Protein AF-A0A536UBM2-F1 (afdb_monomer)

Radius of gyration: 18.18 Å; Cα contacts (8 Å, |Δi|>4): 456; chains: 1; bounding box: 41×38×58 Å

Secondary structure (DSSP, 8-state):
---EEEEEE-EEEEEEE------TTS----EEEEEEEPTTS-S-SEEEEEEETTTTEEEEEEEESS---SBPEE-TTSEEEEE-TTSEEEEEESS-TTSEEEEEE-SB---SB-EEEEETTEEEEEEEE---TTTTHHHHHT--STTTGGGHHHHTGGGGGT-B---EEEEE----

Solvent-accessible surface area (backbone atoms only — not comparable to full-atom values): 9678 Å² total; per-residue (Å²): 131,90,54,48,70,45,54,30,72,30,65,41,70,51,80,50,76,50,93,72,76,88,53,93,97,54,90,81,78,42,62,52,30,45,36,39,51,35,79,99,62,93,70,28,21,10,30,46,31,31,32,33,80,92,77,72,40,77,77,46,76,33,84,31,72,50,36,28,63,14,35,64,33,78,48,94,87,46,40,32,29,37,26,28,48,59,5,34,45,35,28,18,34,58,92,43,66,80,46,72,76,43,78,43,83,48,89,7,2,14,54,43,53,42,47,72,52,76,57,96,94,40,65,38,37,36,38,48,21,30,39,36,72,67,73,26,32,25,75,67,70,71,48,83,51,43,54,38,79,74,1,29,22,43,47,37,56,70,50,68,80,56,29,48,80,50,83,46,78,50,77,47,65,78,84,131

Sequence (176 aa):
TKLFYVPTNHVCMDYEPFKVEYTAGQPYVGATLAMYPAPNSHGGMGNYITWDAGTGKIVQSKAEKFSVWSGALNTAGGVSCFGTLEGYLKCVDAKDINKELLKFKTPSGIIGNVFTYEHKGKQYMGVYSGIGGWAGIGMAAGLEKDNDGLGAVGGYRELSQYTELGGSLTVFALPN

pLDDT: mean 97.56, std 1.97, range [82.44, 98.88]

Foldseek 3Di:
DLWDWDFFWQKDKDKDFADDDDDPPDDDDRIWMAMAGHPPDPRATIWTFIANPVVGDTPDIDGDRYGQQEAWDDDPVQKIWGWAQLAWIWIAGNVDRVHTPDTDHDQGGFNYYKDWDDDPNFIKIKGWHFHDDQLRPCQVVVNQDCRPSNNSCVHNVCSVVRHHGDTDMDMDGDDD

Structure (mmCIF, N/CA/C/O backbone):
data_AF-A0A536UBM2-F1
#
_entry.id   AF-A0A536UBM2-F1
#
loop_
_atom_site.group_PDB
_atom_site.id
_atom_site.type_symbol
_atom_site.label_atom_id
_atom_site.label_alt_id
_atom_site.label_comp_id
_atom_site.label_asym_id
_atom_site.label_entity_id
_atom_site.label_seq_id
_atom_site.pdbx_PDB_ins_code
_atom_site.Cartn_x
_atom_site.Cartn_y
_atom_site.Cartn_z
_atom_site.occupancy
_atom_site.B_iso_or_equiv
_atom_site.auth_seq_id
_atom_site.auth_comp_id
_atom_site.auth_asym_id
_atom_site.auth_atom_id
_atom_site.pdbx_PDB_model_num
ATOM 1 N N . THR A 1 1 ? -15.879 10.580 11.185 1.00 82.44 1 THR A N 1
ATOM 2 C CA . THR A 1 1 ? -14.980 11.679 10.774 1.00 82.44 1 THR A CA 1
ATOM 3 C C . THR A 1 1 ? -15.404 12.360 9.476 1.00 82.44 1 THR A C 1
ATOM 5 O O . THR A 1 1 ? -14.990 13.490 9.295 1.00 82.44 1 THR A O 1
ATOM 8 N N . LYS A 1 2 ? -16.256 11.765 8.611 1.00 92.31 2 LYS A N 1
ATOM 9 C CA . LYS A 1 2 ? -16.558 12.278 7.247 1.00 92.31 2 LYS A CA 1
ATOM 10 C C . LYS A 1 2 ? -15.304 12.420 6.360 1.00 92.31 2 LYS A C 1
ATOM 12 O O . LYS A 1 2 ? -15.317 13.163 5.389 1.00 92.31 2 LYS A O 1
ATOM 17 N N . LEU A 1 3 ? -14.240 11.698 6.707 1.00 97.94 3 LEU A N 1
ATOM 18 C CA . LEU A 1 3 ? -12.975 11.674 5.982 1.00 97.94 3 LEU A CA 1
ATOM 19 C C . LEU A 1 3 ? -12.833 10.347 5.244 1.00 97.94 3 LEU A C 1
ATOM 21 O O . LEU A 1 3 ? -13.341 9.318 5.699 1.00 97.94 3 LEU A O 1
ATOM 25 N N . PHE A 1 4 ? -12.098 10.380 4.142 1.00 98.56 4 PHE A N 1
ATOM 26 C CA . PHE A 1 4 ? -11.578 9.194 3.476 1.00 98.56 4 PHE A CA 1
ATOM 27 C C . PHE A 1 4 ? -10.250 8.803 4.120 1.00 98.56 4 PHE A C 1
ATOM 29 O O . PHE A 1 4 ? -9.468 9.675 4.489 1.00 98.56 4 PHE A O 1
ATOM 36 N N . TYR A 1 5 ? -9.990 7.505 4.239 1.00 98.69 5 TYR A N 1
ATOM 37 C CA . TYR A 1 5 ? -8.718 6.975 4.724 1.00 98.69 5 TYR A CA 1
ATOM 38 C C . TYR A 1 5 ? -8.054 6.296 3.545 1.00 98.69 5 TYR A C 1
ATOM 40 O O . TYR A 1 5 ? -8.633 5.377 2.962 1.00 98.69 5 TYR A O 1
ATOM 48 N N . VAL A 1 6 ? -6.899 6.813 3.146 1.00 98.75 6 VAL A N 1
ATOM 49 C CA . VAL A 1 6 ? -6.305 6.486 1.856 1.00 98.75 6 VAL A CA 1
ATOM 50 C C . VAL A 1 6 ? -4.900 5.939 2.092 1.00 98.75 6 VAL A C 1
ATOM 52 O O . VAL A 1 6 ? -4.032 6.674 2.571 1.00 98.75 6 VAL A O 1
ATOM 55 N N . PRO A 1 7 ? -4.665 4.656 1.791 1.00 98.56 7 PRO A N 1
ATOM 56 C CA . PRO A 1 7 ? -3.323 4.109 1.705 1.00 98.56 7 PRO A CA 1
ATOM 57 C C . PRO A 1 7 ? -2.667 4.620 0.413 1.00 98.56 7 PRO A C 1
ATOM 59 O O . PRO A 1 7 ? -3.245 4.504 -0.667 1.00 98.56 7 PRO A O 1
ATOM 62 N N . THR A 1 8 ? -1.505 5.268 0.521 1.00 98.75 8 THR A N 1
ATOM 63 C CA . THR A 1 8 ? -0.834 5.913 -0.615 1.00 98.75 8 THR A CA 1
ATOM 64 C C . THR A 1 8 ? 0.613 5.466 -0.783 1.00 98.75 8 THR A C 1
ATOM 66 O O . THR A 1 8 ? 1.286 4.991 0.143 1.00 98.75 8 THR A O 1
ATOM 69 N N . ASN A 1 9 ? 1.102 5.684 -2.002 1.00 98.75 9 ASN A N 1
ATOM 70 C CA . ASN A 1 9 ? 2.503 5.550 -2.365 1.00 98.75 9 ASN A CA 1
ATOM 71 C C . ASN A 1 9 ? 3.176 6.925 -2.301 1.00 98.75 9 ASN A C 1
ATOM 73 O O . ASN A 1 9 ? 2.554 7.957 -2.552 1.00 98.75 9 ASN A O 1
ATOM 77 N N . HIS A 1 10 ? 4.469 6.928 -2.007 1.00 98.44 10 HIS A N 1
ATOM 78 C CA . HIS A 1 10 ? 5.318 8.112 -1.974 1.00 98.44 10 HIS A CA 1
ATOM 79 C C . HIS A 1 10 ? 6.603 7.854 -2.770 1.00 98.44 10 HIS A C 1
ATOM 81 O O . HIS A 1 10 ? 7.714 7.870 -2.247 1.00 98.44 10 HIS A O 1
ATOM 87 N N . VAL A 1 11 ? 6.406 7.523 -4.045 1.00 98.38 11 VAL A N 1
ATOM 88 C CA . VAL A 1 11 ? 7.431 7.046 -4.978 1.00 98.38 11 VAL A CA 1
ATOM 89 C C . VAL A 1 11 ? 7.459 7.968 -6.194 1.00 98.38 11 VAL A C 1
ATOM 91 O O . VAL A 1 11 ? 6.408 8.363 -6.700 1.00 98.38 11 VAL A O 1
ATOM 94 N N . CYS A 1 12 ? 8.661 8.296 -6.652 1.00 98.25 12 CYS A N 1
ATOM 95 C CA . CYS A 1 12 ? 8.936 9.012 -7.893 1.00 98.25 12 CYS A CA 1
ATOM 96 C C . CYS A 1 12 ? 9.650 8.085 -8.888 1.00 98.25 12 CYS A C 1
ATOM 98 O O . CYS A 1 12 ? 9.972 6.939 -8.561 1.00 98.25 12 CYS A O 1
ATOM 100 N N . MET A 1 13 ? 9.860 8.562 -10.116 1.00 98.19 13 MET A N 1
ATOM 101 C CA . MET A 1 13 ? 10.506 7.765 -11.156 1.00 98.19 13 MET A CA 1
ATOM 102 C C . MET A 1 13 ? 11.272 8.612 -12.171 1.00 98.19 13 MET A C 1
ATOM 104 O O . MET A 1 13 ? 10.848 9.724 -12.491 1.00 98.19 13 MET A O 1
ATOM 108 N N . ASP A 1 14 ? 12.314 8.009 -12.740 1.00 98.19 14 ASP A N 1
ATOM 109 C CA . ASP A 1 14 ? 12.888 8.398 -14.029 1.00 98.19 14 ASP A CA 1
ATOM 110 C C . ASP A 1 14 ? 12.242 7.556 -15.136 1.00 98.19 14 ASP A C 1
ATOM 112 O O . ASP A 1 14 ? 11.942 6.374 -14.933 1.00 98.19 14 ASP A O 1
ATOM 116 N N . TYR A 1 15 ? 12.009 8.162 -16.303 1.00 98.25 15 TYR A N 1
ATOM 117 C CA . TYR A 1 15 ? 11.268 7.542 -17.402 1.00 98.25 15 TYR A CA 1
ATOM 118 C C . TYR A 1 15 ? 11.923 7.856 -18.749 1.00 98.25 15 TYR A C 1
ATOM 120 O O . TYR A 1 15 ? 11.974 9.015 -19.161 1.00 98.25 15 TYR A O 1
ATOM 128 N N . GLU A 1 16 ? 12.362 6.822 -19.465 1.00 98.12 16 GLU A N 1
ATOM 129 C CA . GLU A 1 16 ? 12.958 6.949 -20.798 1.00 98.12 16 GLU A CA 1
ATOM 130 C C . GLU A 1 16 ? 12.165 6.115 -21.824 1.00 98.12 16 GLU A C 1
ATOM 132 O O . GLU A 1 16 ? 12.186 4.880 -21.759 1.00 98.12 16 GLU A O 1
ATOM 137 N N . PRO A 1 17 ? 11.430 6.750 -22.759 1.00 97.69 17 PRO A N 1
ATOM 138 C CA . PRO A 1 17 ? 10.641 6.044 -23.762 1.00 97.69 17 PRO A CA 1
ATOM 139 C C . PRO A 1 17 ? 11.484 5.591 -24.962 1.00 97.69 17 PRO A C 1
ATOM 141 O O . PRO A 1 17 ? 12.444 6.249 -25.358 1.00 97.69 17 PRO A O 1
ATOM 144 N N . PHE A 1 18 ? 11.056 4.515 -25.621 1.00 97.56 18 PHE A N 1
ATOM 145 C CA . PHE A 1 18 ? 11.623 4.042 -26.883 1.00 97.56 18 PHE A CA 1
ATOM 146 C C . PHE A 1 18 ? 10.546 3.482 -27.818 1.00 97.56 18 PHE A C 1
ATOM 148 O O . PHE A 1 18 ? 9.488 3.015 -27.394 1.00 97.56 18 PHE A O 1
ATOM 155 N N . LYS A 1 19 ? 10.811 3.528 -29.128 1.00 96.88 19 LYS A N 1
ATOM 156 C CA . LYS A 1 19 ? 9.876 3.014 -30.136 1.00 96.88 19 LYS A CA 1
ATOM 157 C C . LYS A 1 19 ? 9.794 1.485 -30.057 1.00 96.88 19 LYS A C 1
ATOM 159 O O . LYS A 1 19 ? 10.821 0.814 -30.032 1.00 96.88 19 LYS A O 1
ATOM 164 N N . VAL A 1 20 ? 8.574 0.952 -30.093 1.00 97.38 20 VAL A N 1
ATOM 165 C CA . VAL A 1 20 ? 8.278 -0.489 -30.135 1.00 97.38 20 VAL A CA 1
ATOM 166 C C . VAL A 1 20 ? 7.243 -0.795 -31.211 1.00 97.38 20 VAL A C 1
ATOM 168 O O . VAL A 1 20 ? 6.433 0.063 -31.562 1.00 97.38 20 VAL A O 1
ATOM 171 N N . GLU A 1 21 ? 7.266 -2.015 -31.739 1.00 97.56 21 GLU A N 1
ATOM 172 C CA . GLU A 1 21 ? 6.270 -2.507 -32.693 1.00 97.56 21 GLU A CA 1
ATOM 173 C C . GLU A 1 21 ? 5.235 -3.382 -31.985 1.00 97.56 21 GLU A C 1
ATOM 175 O O . GLU A 1 21 ? 5.547 -4.120 -31.049 1.00 97.56 21 GLU A O 1
ATOM 180 N N . TYR A 1 22 ? 3.982 -3.295 -32.426 1.00 97.69 22 TYR A N 1
ATOM 181 C CA . TYR A 1 22 ? 2.907 -4.116 -31.884 1.00 97.69 22 TYR A CA 1
ATOM 182 C C . TYR A 1 22 ? 2.996 -5.548 -32.419 1.00 97.69 22 TYR A C 1
ATOM 184 O O . TYR A 1 22 ? 3.060 -5.771 -33.625 1.00 97.69 22 TYR A O 1
ATOM 192 N N . THR A 1 23 ? 2.923 -6.524 -31.515 1.00 98.12 23 THR A N 1
ATOM 193 C CA . THR A 1 23 ? 2.736 -7.942 -31.840 1.00 98.12 23 THR A CA 1
ATOM 194 C C . THR A 1 23 ? 1.707 -8.530 -30.880 1.00 98.12 23 THR A C 1
ATOM 196 O O . THR A 1 23 ? 1.837 -8.395 -29.663 1.00 98.12 23 THR A O 1
ATOM 199 N N . ALA A 1 24 ? 0.669 -9.182 -31.408 1.00 97.75 24 ALA A N 1
ATOM 200 C CA . ALA A 1 24 ? -0.399 -9.750 -30.588 1.00 97.75 24 ALA A CA 1
ATOM 201 C C . ALA A 1 24 ? 0.148 -10.772 -29.570 1.00 97.75 24 ALA A C 1
ATOM 203 O O . ALA A 1 24 ? 0.909 -11.671 -29.924 1.00 97.75 24 ALA A O 1
ATOM 204 N N . GLY A 1 25 ? -0.245 -10.627 -28.300 1.00 97.44 25 GLY A N 1
ATOM 205 C CA . GLY A 1 25 ? 0.190 -11.493 -27.197 1.00 97.44 25 GLY A CA 1
ATOM 206 C C . GLY A 1 25 ? 1.551 -11.145 -26.578 1.00 97.44 25 GLY A C 1
ATOM 207 O O . GLY A 1 25 ? 1.921 -11.770 -25.590 1.00 97.44 25 GLY A O 1
ATOM 208 N N . GLN A 1 26 ? 2.277 -10.156 -27.113 1.00 97.88 26 GLN A N 1
ATOM 209 C CA . GLN A 1 26 ? 3.556 -9.688 -26.566 1.00 97.88 26 GLN A CA 1
ATOM 210 C C . GLN A 1 26 ? 3.403 -8.357 -25.805 1.00 97.88 26 GLN A C 1
ATOM 212 O O . GLN A 1 26 ? 2.487 -7.584 -26.104 1.00 97.88 26 GLN A O 1
ATOM 217 N N . PRO A 1 27 ? 4.286 -8.052 -24.831 1.00 95.69 27 PRO A N 1
ATOM 218 C CA . PRO A 1 27 ? 4.278 -6.764 -24.138 1.00 95.69 27 PRO A CA 1
ATOM 219 C C . PRO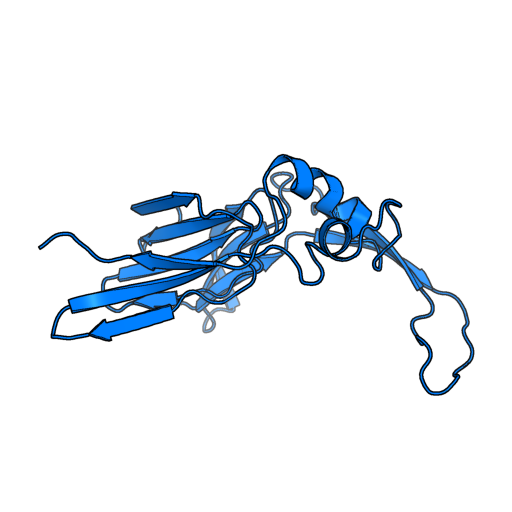 A 1 27 ? 4.480 -5.576 -25.092 1.00 95.69 27 PRO A C 1
ATOM 221 O O . PRO A 1 27 ? 5.391 -5.580 -25.915 1.00 95.69 27 PRO A O 1
ATOM 224 N N . TYR A 1 28 ? 3.668 -4.525 -24.936 1.00 97.38 28 TYR A N 1
ATOM 225 C CA . TYR A 1 28 ? 3.716 -3.297 -25.743 1.00 97.38 28 TYR A CA 1
ATOM 226 C C . TYR A 1 28 ? 3.865 -2.067 -24.833 1.00 97.38 28 TYR A C 1
ATOM 228 O O . TYR A 1 28 ? 2.918 -1.314 -24.622 1.00 97.38 28 TYR A O 1
ATOM 236 N N . VAL A 1 29 ? 5.044 -1.931 -24.211 1.00 97.44 29 VAL A N 1
ATOM 237 C CA . VAL A 1 29 ? 5.331 -0.888 -23.202 1.00 97.44 29 VAL A CA 1
ATOM 238 C C . VAL A 1 29 ? 6.120 0.278 -23.802 1.00 97.44 29 VAL A C 1
ATOM 240 O O . VAL A 1 29 ? 5.628 1.399 -23.809 1.00 97.44 29 VAL A O 1
ATOM 243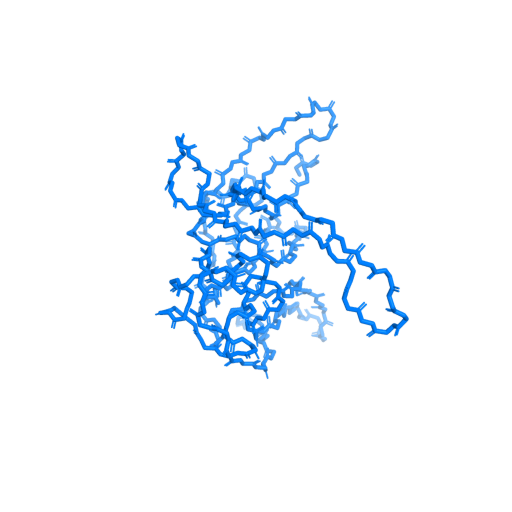 N N . GLY A 1 30 ? 7.329 0.022 -24.318 1.00 96.25 30 GLY A N 1
ATOM 244 C CA . GLY A 1 30 ? 8.160 1.058 -24.945 1.00 96.25 30 GLY A CA 1
ATOM 245 C C . GLY A 1 30 ? 8.767 2.076 -23.978 1.00 96.25 30 GLY A C 1
ATOM 246 O O . GLY A 1 30 ? 8.867 3.251 -24.322 1.00 96.25 30 GLY A O 1
ATOM 247 N N . ALA A 1 31 ? 9.151 1.655 -22.770 1.00 97.50 31 ALA A N 1
ATOM 248 C CA . ALA A 1 31 ? 9.862 2.508 -21.822 1.00 97.50 31 ALA A CA 1
ATOM 249 C C . ALA A 1 31 ? 10.728 1.709 -20.844 1.00 97.50 31 ALA A C 1
ATOM 251 O O . ALA A 1 31 ? 10.401 0.570 -20.501 1.00 97.50 31 ALA A O 1
ATOM 252 N N . THR A 1 32 ? 11.796 2.346 -20.370 1.00 96.12 32 THR A N 1
ATOM 253 C CA . THR A 1 32 ? 12.620 1.894 -19.243 1.00 96.12 32 THR A CA 1
ATOM 254 C C . THR A 1 32 ? 12.413 2.853 -18.075 1.00 96.12 32 THR A C 1
ATOM 256 O O . THR A 1 32 ? 12.335 4.067 -18.272 1.00 96.12 32 THR A O 1
ATOM 259 N N . LEU A 1 33 ? 12.286 2.307 -16.864 1.00 97.12 33 LEU A N 1
ATOM 260 C CA . LEU A 1 33 ? 11.976 3.072 -15.661 1.00 97.12 33 LEU A CA 1
ATOM 261 C C . LEU A 1 33 ? 12.956 2.745 -14.533 1.00 97.12 33 LEU A C 1
ATOM 263 O O . LEU A 1 33 ? 13.411 1.607 -14.407 1.00 97.12 33 LEU A O 1
ATOM 267 N N . ALA A 1 34 ? 13.194 3.730 -13.671 1.00 97.12 34 ALA A N 1
ATOM 268 C CA . ALA A 1 34 ? 13.821 3.553 -12.366 1.00 97.12 34 ALA A CA 1
ATOM 269 C C . ALA A 1 34 ? 12.949 4.233 -11.305 1.00 97.12 34 ALA A C 1
ATOM 271 O O . ALA A 1 34 ? 12.606 5.403 -11.458 1.00 97.12 34 ALA A O 1
ATOM 272 N N . MET A 1 35 ? 12.571 3.509 -10.248 1.00 97.81 35 MET A N 1
ATOM 273 C CA . MET A 1 35 ? 11.734 4.035 -9.164 1.00 97.81 35 MET A CA 1
ATOM 274 C C . MET A 1 35 ? 12.560 4.318 -7.910 1.00 97.81 35 MET A C 1
ATOM 276 O O . MET A 1 35 ? 13.486 3.576 -7.587 1.00 97.81 35 MET A O 1
ATOM 280 N N . TYR A 1 36 ? 12.196 5.365 -7.173 1.00 97.62 36 TYR A N 1
ATOM 281 C CA . TYR A 1 36 ? 12.872 5.762 -5.936 1.00 97.62 36 TYR A CA 1
ATOM 282 C C . TYR A 1 36 ? 11.921 6.506 -4.983 1.00 97.62 36 TYR A C 1
ATOM 284 O O . TYR A 1 36 ? 10.885 7.017 -5.421 1.00 97.62 36 TYR A O 1
ATOM 292 N N . PRO A 1 37 ? 12.231 6.585 -3.672 1.00 98.06 37 PRO A N 1
ATOM 293 C CA . PRO A 1 37 ? 11.437 7.366 -2.727 1.00 98.06 37 PRO A CA 1
ATOM 294 C C . PRO A 1 37 ? 11.306 8.825 -3.166 1.00 98.06 37 PRO A C 1
ATOM 296 O O . PRO A 1 37 ? 12.249 9.401 -3.710 1.00 98.06 37 PRO A O 1
ATOM 299 N N . ALA A 1 38 ? 10.154 9.441 -2.904 1.00 98.19 38 ALA A N 1
ATOM 300 C CA . ALA A 1 38 ? 9.963 10.845 -3.241 1.00 98.19 38 ALA A CA 1
ATOM 301 C C . ALA A 1 38 ? 11.019 11.734 -2.538 1.00 98.19 38 ALA A C 1
ATOM 303 O O . ALA A 1 38 ? 11.233 11.601 -1.325 1.00 98.19 38 ALA A O 1
ATOM 304 N N . PRO A 1 39 ? 11.691 12.640 -3.274 1.00 96.62 39 PRO A N 1
ATOM 305 C CA . PRO A 1 39 ? 12.740 13.486 -2.716 1.00 96.62 39 PRO A CA 1
ATOM 306 C C . PRO A 1 39 ? 12.166 14.520 -1.739 1.00 96.62 39 PRO A C 1
ATOM 308 O O . PRO A 1 39 ? 10.989 14.870 -1.800 1.00 96.62 39 PRO A O 1
ATOM 311 N N . ASN A 1 40 ? 13.020 15.061 -0.863 1.00 95.38 40 ASN A N 1
ATOM 312 C CA . ASN A 1 40 ? 12.669 16.123 0.096 1.00 95.38 40 ASN A CA 1
ATOM 313 C C . ASN A 1 40 ? 11.502 15.768 1.040 1.00 95.38 40 ASN A C 1
ATOM 315 O O . ASN A 1 40 ? 10.736 16.636 1.453 1.00 95.38 40 ASN A O 1
ATOM 319 N N . SER A 1 41 ? 11.378 14.487 1.383 1.00 96.62 41 SER A N 1
ATOM 320 C CA . SER A 1 41 ? 10.386 13.961 2.321 1.00 96.62 41 SER A CA 1
ATOM 321 C C . SER A 1 41 ? 11.070 13.125 3.411 1.00 96.62 41 SER A C 1
ATOM 323 O O . SER A 1 41 ? 12.275 13.226 3.630 1.00 96.62 41 SER A O 1
ATOM 325 N N . HIS A 1 42 ? 10.320 12.273 4.103 1.00 96.44 42 HIS A N 1
ATOM 326 C CA . HIS A 1 42 ? 10.798 11.422 5.198 1.00 96.44 42 HIS A CA 1
ATOM 327 C C . HIS A 1 42 ? 11.615 10.192 4.743 1.00 96.44 42 HIS A C 1
ATOM 329 O O . HIS A 1 42 ? 11.893 9.310 5.552 1.00 96.44 42 HIS A O 1
ATOM 335 N N . GLY A 1 43 ? 11.954 10.082 3.453 1.00 96.50 43 GLY A N 1
ATOM 336 C CA . GLY A 1 43 ? 12.745 8.979 2.882 1.00 96.50 43 GLY A CA 1
ATOM 337 C C . GLY A 1 43 ? 12.016 7.633 2.754 1.00 96.50 43 GLY A C 1
ATOM 338 O O . GLY A 1 43 ? 12.591 6.678 2.242 1.00 96.50 43 GLY A O 1
ATOM 339 N N . GLY A 1 44 ? 10.760 7.545 3.200 1.00 97.56 44 GLY A N 1
ATOM 340 C CA . GLY A 1 44 ? 9.905 6.367 3.029 1.00 97.56 44 GLY A CA 1
ATOM 341 C C . GLY A 1 44 ? 9.077 6.434 1.745 1.00 97.56 44 GLY A C 1
ATOM 342 O O . GLY A 1 44 ? 8.893 7.502 1.167 1.00 97.56 44 GLY A O 1
ATOM 343 N N . MET A 1 45 ? 8.542 5.288 1.326 1.00 98.62 45 MET A N 1
ATOM 344 C CA . MET A 1 45 ? 7.808 5.125 0.064 1.00 98.62 45 MET A CA 1
ATOM 345 C C . MET A 1 45 ? 6.287 5.050 0.225 1.00 98.62 45 MET A C 1
ATOM 347 O O . MET A 1 45 ? 5.581 4.736 -0.738 1.00 98.62 45 MET A O 1
ATOM 351 N N . GLY A 1 46 ? 5.751 5.298 1.417 1.00 98.62 46 GLY A N 1
ATOM 352 C CA . GLY A 1 46 ? 4.316 5.231 1.666 1.00 98.62 46 GLY A CA 1
ATOM 353 C C . GLY A 1 46 ? 3.834 6.243 2.683 1.00 98.62 46 GLY A C 1
ATOM 354 O O . GLY A 1 46 ? 4.582 6.685 3.553 1.00 98.62 46 GLY A O 1
ATOM 355 N N . ASN A 1 47 ? 2.555 6.583 2.570 1.00 98.75 47 ASN A N 1
ATOM 356 C CA . ASN A 1 47 ? 1.828 7.314 3.594 1.00 98.75 47 ASN A CA 1
ATOM 357 C C . ASN A 1 47 ? 0.449 6.673 3.786 1.00 98.75 47 ASN A C 1
ATOM 359 O O . ASN A 1 47 ? -0.193 6.235 2.835 1.00 98.75 47 ASN A O 1
ATOM 363 N N . TYR A 1 48 ? -0.030 6.641 5.023 1.00 98.81 48 TYR A N 1
ATOM 364 C CA . TYR A 1 48 ? -1.439 6.429 5.318 1.00 98.81 48 T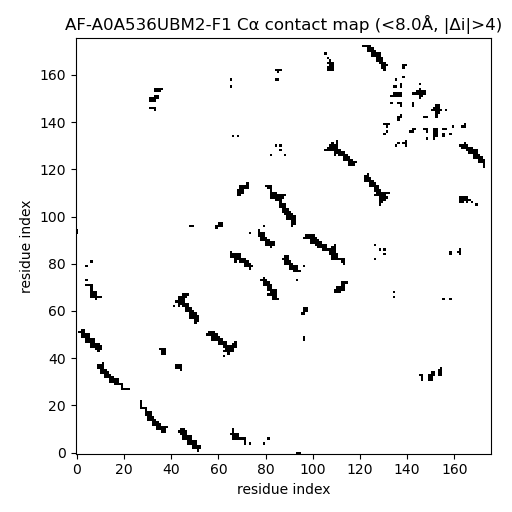YR A CA 1
ATOM 365 C C . TYR A 1 48 ? -2.049 7.781 5.662 1.00 98.81 48 TYR A C 1
ATOM 367 O O . TYR A 1 48 ? -1.611 8.420 6.619 1.00 98.81 48 TYR A O 1
ATOM 375 N N . ILE A 1 49 ? -3.009 8.254 4.869 1.00 98.81 49 ILE A N 1
ATOM 376 C CA . ILE A 1 49 ? -3.553 9.608 5.020 1.00 98.81 49 ILE A CA 1
ATOM 377 C C . ILE A 1 49 ? -5.032 9.596 5.377 1.00 98.81 49 ILE A C 1
ATOM 379 O O . ILE A 1 49 ? -5.767 8.658 5.067 1.00 98.81 49 ILE A O 1
ATOM 383 N N . THR A 1 50 ? -5.485 10.701 5.959 1.00 98.75 50 THR A N 1
ATOM 384 C CA . THR A 1 50 ? -6.903 11.070 5.943 1.00 98.75 50 THR A CA 1
ATOM 385 C C . THR A 1 50 ? -7.125 12.242 5.002 1.00 98.75 50 THR A C 1
ATOM 387 O O . THR A 1 50 ? -6.334 13.184 4.971 1.00 98.75 50 THR A O 1
ATOM 390 N N . TRP A 1 51 ? -8.206 12.182 4.234 1.00 98.75 51 TRP A N 1
ATOM 391 C CA . TRP A 1 51 ? -8.534 13.141 3.188 1.00 98.75 51 TRP A CA 1
ATOM 392 C C . TRP A 1 51 ? -9.951 13.681 3.362 1.00 98.75 51 TRP A C 1
ATOM 394 O O . TRP A 1 51 ? -10.906 12.916 3.530 1.00 98.75 51 TRP A O 1
ATOM 404 N N . ASP A 1 52 ? -10.091 14.999 3.288 1.00 98.38 52 ASP A N 1
ATOM 405 C CA . ASP A 1 52 ? -11.379 15.676 3.210 1.00 98.38 52 ASP A CA 1
ATOM 406 C C . ASP A 1 52 ? -11.713 15.968 1.742 1.00 98.38 52 ASP A C 1
ATOM 408 O O . ASP A 1 52 ? -11.115 16.839 1.108 1.00 98.38 52 ASP A O 1
ATOM 412 N N . ALA A 1 53 ? -12.694 15.243 1.201 1.00 97.56 53 ALA A N 1
ATOM 413 C CA . ALA A 1 53 ? -13.139 15.416 -0.179 1.00 97.56 53 ALA A CA 1
ATOM 414 C C . ALA A 1 53 ? -13.939 16.709 -0.409 1.00 97.56 53 ALA A C 1
ATOM 416 O O . ALA A 1 53 ? -14.050 17.144 -1.551 1.00 97.56 53 ALA A O 1
ATOM 417 N N . GLY A 1 54 ? -14.485 17.328 0.643 1.00 97.94 54 GLY A N 1
ATOM 418 C CA . GLY A 1 54 ? -15.192 18.603 0.535 1.00 97.94 54 GLY A CA 1
ATOM 419 C C . GLY A 1 54 ? -14.242 19.786 0.361 1.00 97.94 54 GLY A C 1
ATOM 420 O O . GLY A 1 54 ? -14.584 20.750 -0.318 1.00 97.94 54 GLY A O 1
ATOM 421 N N . THR A 1 55 ? -13.043 19.709 0.947 1.00 97.88 55 THR A N 1
ATOM 422 C CA . THR A 1 55 ? -12.026 20.773 0.855 1.00 97.88 55 THR A CA 1
ATOM 423 C C . THR A 1 55 ? -10.854 20.432 -0.058 1.00 97.88 55 THR A C 1
ATOM 425 O O . THR A 1 55 ? -10.084 21.326 -0.409 1.00 97.88 55 THR A O 1
ATOM 428 N N . GLY A 1 56 ? -10.706 19.166 -0.449 1.00 98.00 56 GLY A N 1
ATOM 429 C CA . GLY A 1 56 ? -9.593 18.701 -1.265 1.00 98.00 56 GLY A CA 1
ATOM 430 C C . GLY A 1 56 ? -8.260 18.751 -0.516 1.00 98.00 56 GLY A C 1
ATOM 431 O O . GLY A 1 56 ? -7.259 19.193 -1.082 1.00 98.00 56 GLY A O 1
ATOM 432 N N . LYS A 1 57 ? -8.242 18.372 0.770 1.00 98.44 57 LYS A N 1
ATOM 433 C CA . LYS A 1 57 ? -7.050 18.486 1.626 1.00 98.44 57 LYS A CA 1
ATOM 434 C C . LYS A 1 57 ? -6.735 17.207 2.390 1.00 98.44 57 LYS A C 1
ATOM 436 O O . LYS A 1 57 ? -7.627 16.521 2.891 1.00 98.44 57 LYS A O 1
ATOM 441 N N . ILE A 1 58 ? -5.435 16.945 2.546 1.00 98.62 58 ILE A N 1
ATOM 442 C CA . ILE A 1 58 ? -4.923 15.972 3.514 1.00 98.62 58 ILE A CA 1
ATOM 443 C C . ILE A 1 58 ? -5.111 16.575 4.907 1.00 98.62 58 ILE A C 1
ATOM 445 O O . ILE A 1 58 ? -4.623 17.671 5.175 1.00 98.62 58 ILE A O 1
ATOM 449 N N . VAL A 1 59 ? -5.819 15.864 5.782 1.00 98.44 59 VAL A N 1
ATOM 450 C CA . VAL A 1 59 ? -6.063 16.292 7.168 1.00 98.44 59 VAL A CA 1
ATOM 451 C C . VAL A 1 59 ? -4.966 15.767 8.092 1.00 98.44 59 VAL A C 1
ATOM 453 O O . VAL A 1 59 ? -4.493 16.489 8.963 1.00 98.44 59 VAL A O 1
ATOM 456 N N . GLN A 1 60 ? -4.541 14.519 7.893 1.00 98.50 60 GLN A N 1
ATOM 457 C CA . GLN A 1 60 ? -3.431 13.891 8.613 1.00 98.50 60 GLN A CA 1
ATOM 458 C C . GLN A 1 60 ? -2.660 12.976 7.668 1.00 98.50 60 GLN A C 1
ATOM 460 O O . GLN A 1 60 ? -3.257 12.378 6.770 1.00 98.50 60 GLN A O 1
ATOM 465 N N . SER A 1 61 ? -1.361 12.824 7.918 1.00 98.56 61 SER A N 1
ATOM 466 C CA . SER A 1 61 ? -0.498 11.864 7.233 1.00 98.56 61 SER A CA 1
ATOM 467 C C . SER A 1 61 ? 0.325 11.089 8.252 1.00 98.56 61 SER A C 1
ATOM 469 O O . SER A 1 61 ? 0.891 11.688 9.166 1.00 98.56 61 SER A O 1
ATOM 471 N N . LYS A 1 62 ? 0.402 9.772 8.075 1.00 98.50 62 LYS A N 1
ATOM 472 C CA . LYS A 1 62 ? 1.292 8.867 8.800 1.00 98.50 62 LYS A CA 1
ATOM 473 C C . LYS A 1 62 ? 2.284 8.277 7.804 1.00 98.50 62 LYS A C 1
ATOM 475 O O . LYS A 1 62 ? 1.884 7.543 6.903 1.00 98.50 62 LYS A O 1
ATOM 480 N N . ALA A 1 63 ? 3.562 8.591 7.980 1.00 98.50 63 ALA A N 1
ATOM 481 C CA . ALA A 1 63 ? 4.635 8.060 7.147 1.00 98.50 63 ALA A CA 1
ATOM 482 C C . ALA A 1 63 ? 4.820 6.548 7.355 1.00 98.50 63 ALA A C 1
ATOM 484 O O . ALA A 1 63 ? 4.765 6.053 8.483 1.00 98.50 63 ALA A O 1
ATOM 485 N N . GLU A 1 64 ? 5.095 5.830 6.269 1.00 98.75 64 GLU A N 1
ATOM 486 C CA . GLU A 1 64 ? 5.411 4.401 6.258 1.00 98.75 64 GLU A CA 1
ATOM 487 C C . GLU A 1 64 ? 6.710 4.150 5.476 1.00 98.75 64 GLU A C 1
ATOM 489 O O . GLU A 1 64 ? 7.036 4.872 4.527 1.00 98.75 64 GLU A O 1
ATOM 494 N N . LYS A 1 65 ? 7.487 3.138 5.897 1.00 98.31 65 LYS A N 1
ATOM 495 C CA . LYS A 1 65 ? 8.782 2.826 5.263 1.00 98.31 65 LYS A CA 1
ATOM 496 C C . LYS A 1 65 ? 8.575 2.428 3.804 1.00 98.31 65 LYS A C 1
ATOM 498 O O . LYS A 1 65 ? 9.214 2.983 2.913 1.00 98.31 65 LYS A O 1
ATOM 503 N N . PHE A 1 66 ? 7.659 1.495 3.574 1.00 98.75 66 PHE A N 1
ATOM 504 C CA . PHE A 1 66 ? 7.243 1.068 2.247 1.00 98.75 66 PHE A CA 1
ATOM 505 C C . PHE A 1 66 ? 5.869 1.643 1.903 1.00 98.75 66 PHE A C 1
ATOM 507 O O . PHE A 1 66 ? 5.147 2.139 2.767 1.00 98.75 66 PHE A O 1
ATOM 514 N N . SER A 1 67 ? 5.505 1.570 0.626 1.00 98.81 67 SER A N 1
ATOM 515 C CA . SER A 1 67 ? 4.171 1.936 0.155 1.00 98.81 67 SER A CA 1
ATOM 516 C C . SER A 1 67 ? 3.062 1.202 0.905 1.00 98.81 67 SER A C 1
ATOM 518 O O . SER A 1 67 ? 3.201 0.024 1.237 1.00 98.81 67 SER A O 1
ATOM 520 N N . VAL A 1 68 ? 1.937 1.878 1.141 1.00 98.69 68 VAL A N 1
ATOM 521 C CA . VAL A 1 68 ? 0.766 1.230 1.737 1.00 98.69 68 VAL A CA 1
ATOM 522 C C . VAL A 1 68 ? -0.069 0.651 0.603 1.00 98.69 68 VAL A C 1
ATOM 524 O O . VAL A 1 68 ? -0.869 1.344 -0.010 1.00 98.69 68 VAL A O 1
ATOM 527 N N . TRP A 1 69 ? 0.185 -0.615 0.275 1.00 98.75 69 TRP A N 1
ATOM 528 C CA . TRP A 1 69 ? -0.411 -1.272 -0.898 1.00 98.75 69 TRP A CA 1
ATOM 529 C C . TRP A 1 69 ? -1.740 -1.974 -0.610 1.00 98.75 69 TRP A C 1
ATOM 531 O O . TRP A 1 69 ? -2.470 -2.345 -1.525 1.00 98.75 69 TRP A O 1
ATOM 541 N N . SER A 1 70 ? -2.023 -2.202 0.669 1.00 98.44 70 SER A N 1
ATOM 542 C CA . SER A 1 70 ? -3.258 -2.821 1.135 1.00 98.44 70 SER A CA 1
ATOM 543 C C . SER A 1 70 ? -4.453 -1.876 1.018 1.00 98.44 70 SER A C 1
ATOM 545 O O . SER A 1 70 ? -4.306 -0.658 0.926 1.00 98.44 70 SER A O 1
ATOM 547 N N . GLY A 1 71 ? -5.658 -2.437 1.102 1.00 98.25 71 GLY A N 1
ATOM 548 C CA . GLY A 1 71 ? -6.860 -1.651 1.363 1.00 98.25 71 GLY A CA 1
ATOM 549 C C . GLY A 1 71 ? -6.995 -1.252 2.836 1.00 98.25 71 GLY A C 1
ATOM 550 O O . GLY A 1 71 ? -6.519 -1.944 3.739 1.00 98.25 71 GLY A O 1
ATOM 551 N N . ALA A 1 72 ? -7.722 -0.161 3.071 1.00 98.12 72 ALA A N 1
ATOM 552 C CA . ALA A 1 72 ? -8.106 0.307 4.399 1.00 98.12 72 ALA A CA 1
ATOM 553 C C . ALA A 1 72 ? -9.499 -0.199 4.809 1.00 98.12 72 ALA A C 1
ATOM 555 O O . ALA A 1 72 ? -10.424 -0.210 3.996 1.00 98.12 72 ALA A O 1
ATOM 556 N N . LEU A 1 73 ? -9.677 -0.530 6.090 1.00 98.69 73 LEU A N 1
ATOM 557 C CA . LEU A 1 73 ? -10.971 -0.838 6.700 1.00 98.69 73 LEU A CA 1
ATOM 558 C C . LEU A 1 73 ? -11.254 0.115 7.860 1.00 98.69 73 LEU A C 1
ATOM 560 O O . LEU A 1 73 ? -10.539 0.113 8.858 1.00 98.69 73 LEU A O 1
ATOM 564 N N . ASN A 1 74 ? -12.356 0.857 7.771 1.00 98.31 74 ASN A N 1
ATOM 565 C CA . ASN A 1 74 ? -12.837 1.721 8.847 1.00 98.31 74 ASN A CA 1
ATOM 566 C C . ASN A 1 74 ? -14.090 1.131 9.484 1.00 98.31 74 ASN A C 1
ATOM 568 O O . ASN A 1 74 ? -14.993 0.679 8.783 1.00 98.31 74 ASN A O 1
ATOM 572 N N . THR A 1 75 ? -14.165 1.173 10.811 1.00 98.06 75 THR A N 1
ATOM 573 C CA . THR A 1 75 ? -15.287 0.609 11.572 1.00 98.06 75 THR A CA 1
ATOM 574 C C . THR A 1 75 ? -16.036 1.680 12.361 1.00 98.06 75 THR A C 1
ATOM 576 O O . THR A 1 75 ? -15.488 2.730 12.707 1.00 98.06 75 THR A O 1
ATOM 579 N N . ALA A 1 76 ? -17.294 1.393 12.711 1.00 97.81 76 ALA A N 1
ATOM 580 C CA . ALA A 1 76 ? -18.093 2.257 13.582 1.00 97.81 76 ALA A CA 1
ATOM 581 C C . ALA A 1 76 ? -17.496 2.406 14.998 1.00 97.81 76 ALA A C 1
ATOM 583 O O . ALA A 1 76 ? -17.771 3.397 15.670 1.00 97.81 76 ALA A O 1
ATOM 584 N N . GLY A 1 77 ? -16.630 1.475 15.420 1.00 97.25 77 GLY A N 1
ATOM 585 C CA . GLY A 1 77 ? -15.894 1.538 16.687 1.00 97.25 77 GLY A CA 1
ATOM 586 C C . GLY A 1 77 ? -14.793 2.602 16.734 1.00 97.25 77 GLY A C 1
ATOM 587 O O . GLY A 1 77 ? -14.097 2.707 17.737 1.00 97.25 77 GLY A O 1
ATOM 588 N N . GLY A 1 78 ? -14.611 3.391 15.669 1.00 97.69 78 GLY A N 1
ATOM 589 C CA . GLY A 1 78 ? -13.591 4.439 15.627 1.00 97.69 78 GLY A CA 1
ATOM 590 C C . GLY A 1 78 ? -12.182 3.904 15.382 1.00 97.69 78 GLY A C 1
ATOM 591 O O . GLY A 1 78 ? -11.215 4.560 15.753 1.00 97.69 78 GLY A O 1
ATOM 592 N N . VAL A 1 79 ? -12.067 2.736 14.746 1.00 98.00 79 VAL A N 1
ATOM 593 C CA . VAL A 1 79 ? -10.789 2.107 14.396 1.00 98.00 79 VAL A CA 1
ATOM 594 C C . VAL A 1 79 ? -10.651 2.012 12.880 1.00 98.00 79 VAL A C 1
ATOM 596 O O . VAL A 1 79 ? -11.596 1.614 12.191 1.00 98.00 79 VAL A O 1
ATOM 599 N N . SER A 1 80 ? -9.463 2.367 12.392 1.00 98.56 80 SER A N 1
ATOM 600 C CA . SER A 1 80 ? -9.041 2.308 10.993 1.00 98.56 80 SER A CA 1
ATOM 601 C C . SER A 1 80 ? -7.875 1.327 10.861 1.00 98.56 80 SER A C 1
ATOM 603 O O . SER A 1 80 ? -6.826 1.568 11.453 1.00 98.56 80 SER A O 1
ATOM 605 N N . CYS A 1 81 ? -8.016 0.260 10.080 1.00 98.81 81 CYS A N 1
ATOM 606 C CA . CYS A 1 81 ? -6.990 -0.771 9.921 1.00 98.81 81 CYS A CA 1
ATOM 607 C C . CYS A 1 81 ? -6.477 -0.877 8.483 1.00 98.81 81 CYS A C 1
ATOM 609 O O . CYS A 1 81 ? -7.251 -0.760 7.536 1.00 98.81 81 CYS A O 1
ATOM 611 N N . PHE A 1 82 ? -5.182 -1.141 8.331 1.00 98.88 82 PHE A N 1
ATOM 612 C CA . PHE A 1 82 ? -4.501 -1.333 7.051 1.00 98.88 82 PHE A CA 1
ATOM 613 C C . PHE A 1 82 ? -3.295 -2.266 7.223 1.00 98.88 82 PHE A C 1
ATOM 615 O O . PHE A 1 82 ? -2.781 -2.459 8.327 1.00 98.88 82 PHE A O 1
ATOM 622 N N . GLY A 1 83 ? -2.848 -2.866 6.127 1.00 98.81 83 GLY A N 1
ATOM 623 C CA . GLY A 1 83 ? -1.655 -3.705 6.073 1.00 98.81 83 GLY A CA 1
ATOM 624 C C . GLY A 1 83 ? -0.441 -2.993 5.475 1.00 98.81 83 GLY A C 1
ATOM 625 O O . GLY A 1 83 ? -0.581 -2.153 4.583 1.00 98.81 83 GLY A O 1
ATOM 626 N N . THR A 1 84 ? 0.757 -3.352 5.927 1.00 98.88 84 THR A N 1
ATOM 627 C CA . THR A 1 84 ? 2.019 -2.860 5.354 1.00 98.88 84 THR A CA 1
ATOM 628 C C . THR A 1 84 ? 2.743 -3.947 4.554 1.00 98.88 84 THR A C 1
ATOM 630 O O . THR A 1 84 ? 2.507 -5.146 4.747 1.00 98.88 84 THR A O 1
ATOM 633 N N . LEU A 1 85 ? 3.643 -3.543 3.652 1.00 98.81 85 LEU A N 1
ATOM 634 C CA . LEU A 1 85 ? 4.374 -4.474 2.783 1.00 98.81 85 LEU A CA 1
ATOM 635 C C . LEU A 1 85 ? 5.373 -5.351 3.553 1.00 98.81 85 LEU A C 1
ATOM 637 O O . LEU A 1 85 ? 5.608 -6.483 3.160 1.00 98.81 85 LEU A O 1
ATOM 641 N N . GLU A 1 86 ? 5.880 -4.897 4.697 1.00 98.56 86 GLU A N 1
ATOM 642 C CA . GLU A 1 86 ? 6.666 -5.712 5.632 1.00 98.56 86 GLU A CA 1
ATOM 643 C C . GLU A 1 86 ? 5.802 -6.643 6.517 1.00 98.56 86 GLU A C 1
ATOM 645 O O . GLU A 1 86 ? 6.302 -7.365 7.382 1.00 98.56 86 GLU A O 1
ATOM 650 N N . GLY A 1 87 ? 4.483 -6.657 6.306 1.00 98.62 87 GLY A N 1
ATOM 651 C CA . GLY A 1 87 ? 3.571 -7.646 6.874 1.00 98.62 87 GLY A CA 1
ATOM 652 C C . GLY A 1 87 ? 2.984 -7.283 8.230 1.00 98.62 87 GLY A C 1
ATOM 653 O O . GLY A 1 87 ? 2.606 -8.188 8.974 1.00 98.62 87 GLY A O 1
ATOM 654 N N . TYR A 1 88 ? 2.893 -6.000 8.585 1.00 98.81 88 TYR A N 1
ATOM 655 C CA . TYR A 1 88 ? 2.143 -5.594 9.774 1.00 98.81 88 TYR A CA 1
ATOM 656 C C . TYR A 1 88 ? 0.683 -5.312 9.433 1.00 98.81 88 TYR A C 1
ATOM 658 O O . TYR A 1 88 ? 0.405 -4.469 8.584 1.00 98.81 88 TYR A O 1
ATOM 666 N N . LEU A 1 89 ? -0.246 -5.943 10.154 1.00 98.88 89 LEU A N 1
ATOM 667 C CA . LEU A 1 89 ? -1.587 -5.387 10.314 1.00 98.88 89 LEU A CA 1
ATOM 668 C C . LEU A 1 89 ? -1.498 -4.279 11.362 1.00 98.88 89 LEU A C 1
ATOM 670 O O . LEU A 1 89 ? -1.152 -4.545 12.517 1.00 98.88 89 LEU A O 1
ATOM 674 N N . LYS A 1 90 ? -1.810 -3.052 10.957 1.00 98.81 90 LYS A N 1
ATOM 675 C CA . LYS A 1 90 ? -1.885 -1.888 11.835 1.00 98.81 90 LYS A CA 1
ATOM 676 C C . LYS A 1 90 ? -3.332 -1.452 11.970 1.00 98.81 90 LYS A C 1
ATOM 678 O O . LYS A 1 90 ? -4.053 -1.394 10.978 1.00 98.81 90 LYS A O 1
ATOM 683 N N . CYS A 1 91 ? -3.739 -1.104 13.182 1.00 98.75 91 CYS A N 1
ATOM 684 C CA . CYS A 1 91 ? -4.983 -0.389 13.428 1.00 98.75 91 CYS A CA 1
ATOM 685 C C . CYS A 1 91 ? -4.689 0.882 14.212 1.00 98.75 91 CYS A C 1
ATOM 687 O O . CYS A 1 91 ? -3.934 0.858 15.183 1.00 98.75 91 CYS A O 1
ATOM 689 N N . VAL A 1 92 ? -5.296 1.983 13.792 1.00 98.75 92 VAL A N 1
ATOM 690 C CA . VAL A 1 92 ? -5.099 3.323 14.348 1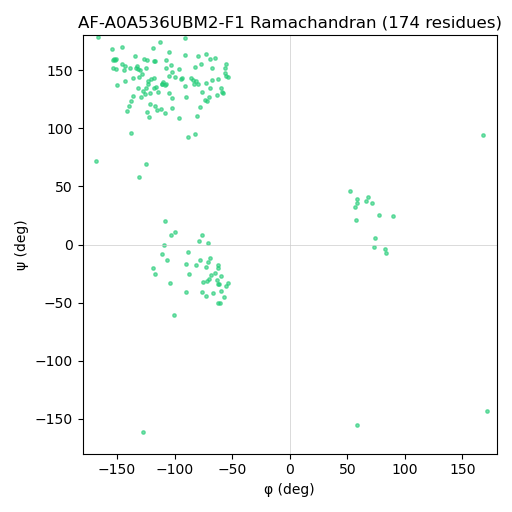.00 98.75 92 VAL A CA 1
ATOM 691 C C . VAL A 1 92 ? -6.434 3.910 14.793 1.00 98.75 92 VAL A C 1
ATOM 693 O O . VAL A 1 92 ? -7.500 3.482 14.332 1.00 98.75 92 VAL A O 1
ATOM 696 N N . ASP A 1 93 ? -6.378 4.888 15.693 1.00 98.50 93 ASP A N 1
ATOM 697 C CA . ASP A 1 93 ? -7.552 5.674 16.065 1.00 98.50 93 ASP A CA 1
ATOM 698 C C . ASP A 1 93 ? -8.057 6.440 14.833 1.00 98.50 93 ASP A C 1
ATOM 700 O O . ASP A 1 93 ? -7.307 7.117 14.13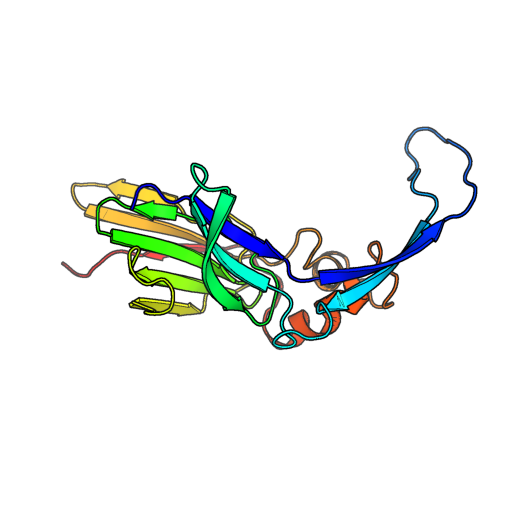4 1.00 98.50 93 ASP A O 1
ATOM 704 N N . ALA A 1 94 ? -9.348 6.323 14.525 1.00 97.75 94 ALA A N 1
ATOM 705 C CA . ALA A 1 94 ? -9.914 6.958 13.343 1.00 97.75 94 ALA A CA 1
ATOM 706 C C . ALA A 1 94 ? -9.861 8.496 13.427 1.00 97.75 94 ALA A C 1
ATOM 708 O O . ALA A 1 94 ? -9.881 9.159 12.391 1.00 97.75 94 ALA A O 1
ATOM 709 N N . LYS A 1 95 ? -9.822 9.088 14.626 1.00 97.38 95 LYS A N 1
ATOM 710 C CA . LYS A 1 95 ? -9.710 10.544 14.805 1.00 97.38 95 LYS A CA 1
ATOM 711 C C . LYS A 1 95 ? -8.260 11.025 14.814 1.00 97.38 95 LYS A C 1
ATOM 713 O O . LYS A 1 95 ? -8.034 12.178 14.458 1.00 97.38 95 LYS A O 1
ATOM 718 N N . ASP A 1 96 ? -7.312 10.170 15.181 1.00 98.19 96 ASP A N 1
ATOM 719 C CA . ASP A 1 96 ? -5.875 10.450 15.165 1.00 98.19 96 ASP A CA 1
ATOM 720 C C . ASP A 1 96 ? -5.117 9.240 14.612 1.00 98.19 96 ASP A C 1
ATOM 722 O O . ASP A 1 96 ? -4.792 8.298 15.338 1.00 98.19 96 ASP A O 1
ATOM 726 N N . ILE A 1 97 ? -4.811 9.269 13.314 1.00 98.31 97 ILE A N 1
ATOM 727 C CA . ILE A 1 97 ? -4.176 8.124 12.651 1.00 98.31 97 ILE A CA 1
ATOM 728 C C . ILE A 1 97 ? -2.731 7.900 13.108 1.00 98.31 97 ILE A C 1
ATOM 730 O O . ILE A 1 97 ? -2.157 6.856 12.809 1.00 98.31 97 ILE A O 1
ATOM 734 N N . ASN A 1 98 ? -2.125 8.847 13.831 1.00 98.12 98 ASN A N 1
ATOM 735 C CA . ASN A 1 98 ? -0.790 8.672 14.399 1.00 98.12 98 ASN A CA 1
ATOM 736 C C . ASN A 1 98 ? -0.820 7.883 15.712 1.00 98.12 98 ASN A C 1
ATOM 738 O O . ASN A 1 98 ? 0.202 7.315 16.106 1.00 98.12 98 ASN A O 1
ATOM 742 N N . LYS A 1 99 ? -1.991 7.769 16.345 1.00 98.38 99 LYS A N 1
ATOM 743 C CA . LYS A 1 99 ? -2.207 6.922 17.512 1.00 98.38 99 LYS A CA 1
ATOM 744 C C . LYS A 1 99 ? -2.454 5.476 17.082 1.00 98.38 99 LYS A C 1
ATOM 746 O O . LYS A 1 99 ? -3.574 5.068 16.769 1.00 98.38 99 LYS A O 1
ATOM 751 N N . GLU A 1 100 ? -1.383 4.691 17.084 1.00 97.81 100 GLU A N 1
ATOM 752 C CA . GLU A 1 100 ? -1.434 3.250 16.833 1.00 97.81 100 GLU A CA 1
ATOM 753 C C . GLU A 1 100 ? -2.098 2.520 18.012 1.00 97.81 100 GLU A C 1
ATOM 755 O O . GLU A 1 100 ? -1.720 2.702 19.168 1.00 97.81 100 GLU A O 1
ATOM 760 N N . LEU A 1 101 ? -3.118 1.716 17.712 1.00 98.25 101 LEU A N 1
ATOM 761 C CA . LEU A 1 101 ? -3.883 0.923 18.680 1.00 98.25 101 LEU A CA 1
ATOM 762 C C . LEU A 1 101 ? -3.493 -0.559 18.633 1.00 98.25 101 LEU A C 1
ATOM 764 O O . LEU A 1 101 ? -3.529 -1.245 19.650 1.00 98.25 101 LEU A O 1
ATOM 768 N N . LEU A 1 102 ? -3.133 -1.053 17.447 1.00 98.19 102 LEU A N 1
ATOM 769 C CA . LEU A 1 102 ? -2.661 -2.415 17.216 1.00 98.19 102 LEU A CA 1
ATOM 770 C C . LEU A 1 102 ? -1.562 -2.396 16.159 1.00 98.19 102 LEU A C 1
ATOM 772 O O . LEU A 1 102 ? -1.698 -1.730 15.133 1.00 98.19 102 LEU A O 1
ATOM 776 N N . LYS A 1 103 ? -0.538 -3.220 16.373 1.00 98.44 103 LYS A N 1
ATOM 777 C CA . LYS A 1 103 ? 0.433 -3.611 15.356 1.00 98.44 103 LYS A CA 1
ATOM 778 C C . LYS A 1 103 ? 0.788 -5.077 15.542 1.00 98.44 103 LYS A C 1
ATOM 780 O O . LYS A 1 103 ? 1.375 -5.453 16.552 1.00 98.44 103 LYS A O 1
ATOM 785 N N . PHE A 1 104 ? 0.428 -5.902 14.568 1.00 98.69 104 PHE A N 1
ATOM 786 C CA . PHE A 1 104 ? 0.654 -7.344 14.610 1.00 98.69 104 PHE A CA 1
ATOM 787 C C . PHE A 1 104 ? 1.419 -7.807 13.372 1.00 98.69 104 PHE A C 1
ATOM 789 O O . PHE A 1 104 ? 1.031 -7.477 12.252 1.00 98.69 104 PHE A O 1
ATOM 796 N N . LYS A 1 10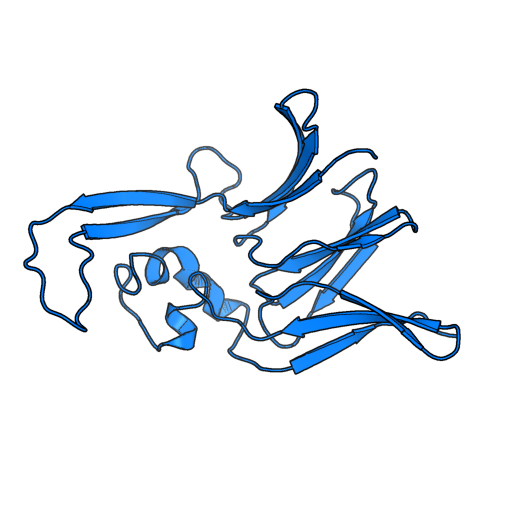5 ? 2.501 -8.573 13.563 1.00 98.69 105 LYS A N 1
ATOM 797 C CA . LYS A 1 105 ? 3.294 -9.130 12.461 1.00 98.69 105 LYS A CA 1
ATOM 798 C C . LYS A 1 105 ? 2.618 -10.387 11.917 1.00 98.69 105 LYS A C 1
ATOM 800 O O . LYS A 1 105 ? 2.604 -11.426 12.567 1.00 98.69 105 LYS A O 1
ATOM 805 N N . THR A 1 106 ? 2.092 -10.290 10.706 1.00 98.69 106 THR A N 1
ATOM 806 C CA . THR A 1 106 ? 1.652 -11.444 9.917 1.00 98.69 106 THR A CA 1
ATOM 807 C C . THR A 1 106 ? 2.856 -12.129 9.243 1.00 98.69 106 THR A C 1
ATOM 809 O O . THR A 1 106 ? 3.928 -11.513 9.129 1.00 98.69 106 THR A O 1
ATOM 812 N N . PRO A 1 107 ? 2.717 -13.388 8.786 1.00 98.19 107 PRO A N 1
ATOM 813 C CA . PRO A 1 107 ? 3.829 -14.142 8.200 1.00 98.19 107 PRO A CA 1
ATOM 814 C C . PRO A 1 107 ? 4.467 -13.505 6.956 1.00 98.19 107 PRO A C 1
ATOM 816 O O . PRO A 1 107 ? 5.647 -13.723 6.709 1.00 98.19 107 PRO A O 1
ATOM 819 N N . SER A 1 108 ? 3.722 -12.701 6.189 1.00 98.81 108 SER A N 1
ATOM 820 C CA . SER A 1 108 ? 4.184 -12.100 4.930 1.00 98.81 108 SER A CA 1
ATOM 821 C C . SER A 1 108 ? 3.585 -10.701 4.711 1.00 98.81 108 SER A C 1
ATOM 823 O O . SER A 1 108 ? 2.687 -10.288 5.440 1.00 98.81 108 SER A O 1
ATOM 825 N N . GLY A 1 109 ? 4.073 -9.956 3.721 1.00 98.75 109 GLY A N 1
ATOM 826 C CA . GLY A 1 109 ? 3.556 -8.648 3.328 1.00 98.75 109 GLY A CA 1
ATOM 827 C C . GLY A 1 109 ? 2.070 -8.661 2.984 1.00 98.75 109 GLY A C 1
ATOM 828 O O . GLY A 1 109 ? 1.539 -9.650 2.476 1.00 98.75 109 GLY A O 1
ATOM 829 N N . ILE A 1 110 ? 1.382 -7.552 3.260 1.00 98.88 110 ILE A N 1
ATOM 830 C CA . ILE A 1 110 ? -0.059 -7.429 3.031 1.00 98.88 110 ILE A CA 1
ATOM 831 C C . ILE A 1 110 ? -0.303 -6.502 1.841 1.00 98.88 110 ILE A C 1
ATOM 833 O O . ILE A 1 110 ? -0.074 -5.297 1.920 1.00 98.88 110 ILE A O 1
ATOM 837 N N . ILE A 1 111 ? -0.821 -7.076 0.756 1.00 98.75 111 ILE A N 1
ATOM 838 C CA . ILE A 1 111 ? -1.286 -6.351 -0.441 1.00 98.75 111 ILE A CA 1
ATOM 839 C C . ILE A 1 111 ? -2.811 -6.414 -0.616 1.00 98.75 111 ILE A C 1
ATOM 841 O O . ILE A 1 111 ? -3.363 -5.781 -1.507 1.00 98.75 111 ILE A O 1
ATOM 845 N N . GLY A 1 112 ? -3.491 -7.219 0.205 1.00 98.00 112 GLY A N 1
ATOM 846 C CA . GLY A 1 112 ? -4.941 -7.391 0.175 1.00 98.00 112 GLY A CA 1
ATOM 847 C C . GLY A 1 112 ? -5.677 -6.415 1.091 1.00 98.00 112 GLY A C 1
ATOM 848 O O . GLY A 1 112 ? -5.075 -5.641 1.833 1.00 98.00 112 GLY A O 1
ATOM 849 N N . ASN A 1 113 ? -7.005 -6.484 1.067 1.00 98.69 113 ASN A N 1
ATOM 850 C CA . ASN A 1 113 ? -7.856 -5.659 1.920 1.00 98.69 113 ASN A CA 1
ATOM 851 C C . ASN A 1 113 ? -8.019 -6.291 3.307 1.00 98.69 113 ASN A C 1
ATOM 853 O O . ASN A 1 113 ? -8.193 -7.507 3.428 1.00 98.69 113 ASN A O 1
ATOM 857 N N . VAL A 1 114 ? -8.038 -5.455 4.344 1.00 98.69 114 VAL A N 1
ATOM 858 C CA . VAL A 1 114 ? -8.543 -5.856 5.663 1.00 98.69 114 VAL A CA 1
ATOM 859 C C . VAL A 1 114 ? -10.069 -5.961 5.587 1.00 98.69 114 VAL A C 1
ATOM 861 O O . VAL A 1 114 ? -10.722 -5.119 4.971 1.00 98.69 114 VAL A O 1
ATOM 864 N N . PHE A 1 115 ? -10.655 -6.980 6.211 1.00 98.81 115 PHE A N 1
ATOM 865 C CA . PHE A 1 115 ? -12.106 -7.182 6.243 1.00 98.81 115 PHE A CA 1
ATOM 866 C C . PHE A 1 115 ? -12.599 -7.521 7.651 1.00 98.81 115 PHE A C 1
ATOM 868 O O . PHE A 1 115 ? -11.825 -7.923 8.515 1.00 98.81 115 PHE A O 1
ATOM 875 N N . THR A 1 116 ? -13.899 -7.366 7.900 1.00 98.75 116 THR A N 1
ATOM 876 C CA . THR A 1 116 ? -14.532 -7.731 9.175 1.00 98.75 116 THR A CA 1
ATOM 877 C C . THR A 1 116 ? -15.882 -8.392 8.935 1.00 98.75 116 THR A C 1
ATOM 879 O O . THR A 1 116 ? -16.523 -8.145 7.915 1.00 98.75 116 THR A O 1
ATOM 882 N N . TYR A 1 117 ? -16.290 -9.257 9.858 1.00 98.62 117 TYR A N 1
ATOM 883 C CA . TYR A 1 117 ? -17.568 -9.962 9.836 1.00 98.62 117 TYR A CA 1
ATOM 884 C C . TYR A 1 117 ? -17.986 -10.336 11.261 1.00 98.62 117 TYR A C 1
ATOM 886 O O . TYR A 1 117 ? -17.187 -10.253 12.195 1.00 98.62 117 TYR A O 1
ATOM 894 N N . GLU A 1 118 ? -19.231 -10.771 11.429 1.00 98.56 118 GLU A N 1
ATOM 895 C CA . GLU A 1 118 ? -19.729 -11.324 12.687 1.00 98.56 118 GLU A CA 1
ATOM 896 C C . GLU A 1 118 ? -19.986 -12.827 12.546 1.00 98.56 118 GLU A C 1
ATOM 898 O O . GLU A 1 118 ? -20.499 -13.295 11.528 1.00 98.56 118 GLU A O 1
ATOM 903 N N . HIS A 1 119 ? -19.644 -13.593 13.580 1.00 98.31 119 HIS A N 1
ATOM 904 C CA . HIS A 1 119 ? -20.024 -14.993 13.703 1.00 98.31 119 HIS A CA 1
ATOM 905 C C . HIS A 1 119 ? -20.448 -15.294 15.142 1.00 98.31 119 HIS A C 1
ATOM 907 O O . HIS A 1 119 ? -19.680 -15.077 16.077 1.00 98.31 119 HIS A O 1
ATOM 913 N N . LYS A 1 120 ? -21.674 -15.809 15.319 1.00 97.62 120 LYS A N 1
ATOM 914 C CA . LYS A 1 120 ? -22.262 -16.147 16.632 1.00 97.62 120 LYS A CA 1
ATOM 915 C C . LYS A 1 120 ? -22.195 -14.988 17.644 1.00 97.62 120 LYS A C 1
ATOM 917 O O . LYS A 1 120 ? -21.799 -15.190 18.788 1.00 97.62 120 LYS A O 1
ATOM 922 N N . GLY A 1 121 ? -22.551 -13.774 17.215 1.00 97.69 121 GLY A N 1
ATOM 923 C CA . GLY A 1 121 ? -22.566 -12.585 18.075 1.00 97.69 121 GLY A CA 1
ATOM 924 C C . GLY A 1 121 ? -21.185 -12.013 18.410 1.00 97.69 121 GLY A C 1
ATOM 925 O O . GLY A 1 121 ? -21.091 -11.086 19.209 1.00 97.69 121 GLY A O 1
ATOM 926 N N . LYS A 1 122 ? -20.107 -12.550 17.823 1.00 98.31 122 LYS A N 1
ATOM 927 C CA . LYS A 1 122 ? -18.739 -12.064 18.017 1.00 98.31 122 LYS A CA 1
ATOM 928 C C . LYS A 1 122 ? -18.186 -11.496 16.715 1.00 98.31 122 LYS A C 1
ATOM 930 O O . LYS A 1 122 ? -18.266 -12.140 15.670 1.00 98.31 122 LYS A O 1
ATOM 935 N N . GLN A 1 123 ? -17.616 -10.294 16.782 1.00 98.62 123 GLN A N 1
ATOM 936 C CA . GLN A 1 123 ? -16.959 -9.654 15.645 1.00 98.62 123 GLN A CA 1
ATOM 937 C C . GLN A 1 123 ? -15.546 -10.216 15.441 1.00 98.62 123 GLN A C 1
ATOM 939 O O . GLN A 1 123 ? -14.785 -10.390 16.395 1.00 98.62 123 GLN A O 1
ATOM 944 N N . TYR A 1 124 ? -15.194 -10.439 14.179 1.00 98.75 124 TYR A N 1
ATOM 945 C CA . TYR A 1 124 ? -13.884 -10.882 13.726 1.00 98.75 124 TYR A CA 1
ATOM 946 C C . TYR A 1 124 ? -13.328 -9.913 12.686 1.00 98.75 124 TYR A C 1
ATOM 948 O O . TYR A 1 124 ? -14.075 -9.280 11.934 1.00 98.75 124 TYR A O 1
ATOM 956 N N . MET A 1 125 ? -12.007 -9.821 12.611 1.00 98.62 125 MET A N 1
ATOM 957 C CA . MET A 1 125 ? -11.288 -9.111 11.557 1.00 98.62 125 MET A CA 1
ATOM 958 C C . MET A 1 125 ? -10.325 -10.068 10.871 1.00 98.62 125 MET A C 1
ATOM 960 O O . MET A 1 125 ? -9.716 -10.898 11.536 1.00 98.62 125 MET A O 1
ATOM 964 N N . GLY A 1 126 ? -10.189 -9.968 9.556 1.00 98.62 126 GLY A N 1
ATOM 965 C CA . GLY A 1 126 ? -9.320 -10.830 8.772 1.00 98.62 126 GLY A CA 1
ATOM 966 C C . GLY A 1 126 ? -8.445 -10.043 7.812 1.00 98.62 126 GLY A C 1
ATOM 967 O O . GLY A 1 126 ? -8.820 -8.966 7.343 1.00 98.62 126 GLY A O 1
ATOM 968 N N . VAL A 1 127 ? -7.272 -10.595 7.517 1.00 98.81 127 VAL A N 1
ATOM 969 C CA . VAL A 1 127 ? -6.379 -10.076 6.481 1.00 98.81 127 VAL A CA 1
ATOM 970 C C . VAL A 1 127 ? -5.554 -11.206 5.873 1.00 98.81 127 VAL A C 1
ATOM 972 O O . VAL A 1 127 ? -5.062 -12.088 6.584 1.00 98.81 127 VAL A O 1
ATOM 975 N N . TYR A 1 128 ? -5.411 -11.183 4.550 1.00 98.81 128 TYR A N 1
ATOM 976 C CA . TYR A 1 128 ? -4.499 -12.074 3.839 1.00 98.81 128 TYR A CA 1
ATOM 977 C C . TYR A 1 128 ? -3.077 -11.514 3.864 1.00 98.81 128 TYR A C 1
ATOM 979 O O . TYR A 1 128 ? -2.871 -10.321 3.645 1.00 98.81 128 TYR A O 1
ATOM 987 N N . SER A 1 129 ? -2.103 -12.390 4.078 1.00 98.44 129 SER A N 1
ATOM 988 C CA . SER A 1 129 ? -0.678 -12.084 3.989 1.00 98.44 129 SER A CA 1
ATOM 989 C C . SER A 1 129 ? -0.012 -12.981 2.951 1.00 98.44 129 SER A C 1
ATOM 991 O O . SER A 1 129 ? -0.166 -14.205 2.981 1.00 98.44 129 SER A O 1
ATOM 993 N N . GLY A 1 130 ? 0.740 -12.350 2.061 1.00 98.50 130 GLY A N 1
ATOM 994 C CA . GLY A 1 130 ? 1.395 -12.936 0.902 1.00 98.50 130 GLY A CA 1
ATOM 995 C C . GLY A 1 130 ? 1.879 -11.797 0.017 1.00 98.50 130 GLY A C 1
ATOM 996 O O . GLY A 1 130 ? 1.097 -11.236 -0.753 1.00 98.50 130 GLY A O 1
ATOM 997 N N . ILE A 1 131 ? 3.141 -11.402 0.186 1.00 98.25 131 ILE A N 1
ATOM 998 C CA . ILE A 1 131 ? 3.728 -10.305 -0.578 1.00 98.25 131 ILE A CA 1
ATOM 999 C C . ILE A 1 131 ? 3.743 -10.643 -2.073 1.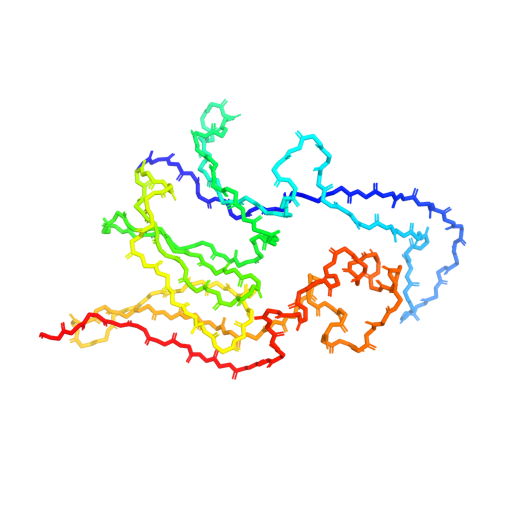00 98.25 131 ILE A C 1
ATOM 1001 O O . ILE A 1 131 ? 3.964 -11.785 -2.468 1.00 98.25 131 ILE A O 1
ATOM 1005 N N . GLY A 1 132 ? 3.487 -9.641 -2.908 1.00 97.31 132 GLY A N 1
ATOM 1006 C CA . GLY A 1 132 ? 3.385 -9.798 -4.351 1.00 97.31 132 GLY A CA 1
ATOM 1007 C C . GLY A 1 132 ? 2.886 -8.512 -4.997 1.00 97.31 132 GLY A C 1
ATOM 1008 O O . GLY A 1 132 ? 3.226 -7.413 -4.552 1.00 97.31 132 GLY A O 1
ATOM 1009 N N . GLY A 1 133 ? 2.064 -8.644 -6.040 1.00 97.50 133 GLY A N 1
ATOM 1010 C CA . GLY A 1 133 ? 1.668 -7.499 -6.857 1.00 97.50 133 GLY A CA 1
ATOM 1011 C C . GLY A 1 133 ? 2.893 -6.815 -7.468 1.00 97.50 133 GLY A C 1
ATOM 1012 O O . GLY A 1 133 ? 3.942 -7.435 -7.633 1.00 97.50 133 GLY A O 1
ATOM 1013 N N . TRP A 1 134 ? 2.771 -5.531 -7.799 1.00 98.19 134 TRP A N 1
ATOM 1014 C CA . TRP A 1 134 ? 3.876 -4.817 -8.438 1.00 98.19 134 TRP A CA 1
ATOM 1015 C C . TRP A 1 134 ? 4.988 -4.436 -7.449 1.00 98.19 134 TRP A C 1
ATOM 1017 O O . TRP A 1 134 ? 6.158 -4.644 -7.747 1.00 98.19 134 TRP A O 1
ATOM 1027 N N . ALA A 1 135 ? 4.640 -3.990 -6.236 1.00 97.31 135 ALA A N 1
ATOM 1028 C CA . ALA A 1 135 ? 5.623 -3.637 -5.206 1.00 97.31 135 ALA A CA 1
ATOM 1029 C C . ALA A 1 135 ? 6.486 -4.829 -4.744 1.00 97.31 135 ALA A C 1
ATOM 1031 O O . ALA A 1 135 ? 7.637 -4.648 -4.364 1.00 97.31 135 ALA A O 1
ATOM 1032 N N . GLY A 1 136 ? 5.944 -6.051 -4.782 1.00 97.12 136 GLY A N 1
ATOM 1033 C CA . GLY A 1 136 ? 6.660 -7.283 -4.440 1.00 97.12 136 GLY A CA 1
ATOM 1034 C C . GLY A 1 136 ? 7.179 -8.077 -5.642 1.00 97.12 136 GLY A C 1
ATOM 1035 O O . GLY A 1 136 ? 7.561 -9.232 -5.460 1.00 97.12 136 GLY A O 1
ATOM 1036 N N . ILE A 1 137 ? 7.162 -7.524 -6.865 1.00 97.69 137 ILE A N 1
ATOM 1037 C CA . ILE A 1 137 ? 7.406 -8.309 -8.089 1.00 97.69 137 ILE A CA 1
ATOM 1038 C C . ILE A 1 137 ? 8.805 -8.933 -8.139 1.00 97.69 137 ILE A C 1
ATOM 1040 O O . ILE A 1 137 ? 8.942 -10.053 -8.622 1.00 97.69 137 ILE A O 1
ATOM 1044 N N . GLY A 1 138 ? 9.820 -8.259 -7.583 1.00 95.69 138 GLY A N 1
ATOM 1045 C CA . GLY A 1 138 ? 11.184 -8.796 -7.499 1.00 95.69 138 GLY A CA 1
ATOM 1046 C C . GLY A 1 138 ? 11.232 -10.125 -6.756 1.00 95.69 138 GLY A C 1
ATOM 1047 O O . GLY A 1 138 ? 11.788 -11.100 -7.250 1.00 95.69 138 GLY A O 1
ATOM 1048 N N . MET A 1 139 ? 10.530 -10.201 -5.626 1.00 95.62 139 MET A N 1
ATOM 1049 C CA . MET A 1 139 ? 10.420 -11.427 -4.839 1.00 95.62 139 MET A CA 1
ATOM 1050 C C . MET A 1 139 ? 9.515 -12.466 -5.509 1.00 95.62 139 MET A C 1
ATOM 1052 O O . MET A 1 139 ? 9.851 -13.643 -5.552 1.00 95.62 139 MET A O 1
ATOM 1056 N N . ALA A 1 140 ? 8.358 -12.045 -6.028 1.00 94.81 140 ALA A N 1
ATOM 1057 C CA . ALA A 1 140 ? 7.345 -12.960 -6.556 1.00 94.81 140 ALA A CA 1
ATOM 1058 C C . ALA A 1 140 ? 7.743 -13.616 -7.888 1.00 94.81 140 ALA A C 1
ATOM 1060 O O . ALA A 1 140 ? 7.336 -14.744 -8.153 1.00 94.81 140 ALA A O 1
ATOM 1061 N N . ALA A 1 141 ? 8.521 -12.917 -8.719 1.00 94.94 141 ALA A N 1
ATOM 1062 C CA . ALA A 1 141 ? 8.972 -13.396 -10.024 1.00 94.94 141 ALA A CA 1
ATOM 1063 C C . ALA A 1 141 ? 10.476 -13.733 -10.074 1.00 94.94 141 ALA A C 1
ATOM 1065 O O . ALA A 1 141 ? 10.953 -14.154 -11.125 1.00 94.94 141 ALA A O 1
ATOM 1066 N N . GLY A 1 142 ? 11.216 -13.564 -8.970 1.00 93.69 142 GLY A N 1
ATOM 1067 C CA . GLY A 1 142 ? 12.658 -13.837 -8.910 1.00 93.69 142 GLY A CA 1
ATOM 1068 C C . GLY A 1 142 ? 13.489 -12.897 -9.788 1.00 93.69 142 GLY A C 1
ATOM 1069 O O . GLY A 1 142 ? 14.436 -13.336 -10.433 1.00 93.69 142 GLY A O 1
ATOM 1070 N N . LEU A 1 143 ? 13.095 -11.624 -9.867 1.00 94.06 143 LEU A N 1
ATOM 1071 C CA . LEU A 1 143 ? 13.792 -10.605 -10.653 1.00 94.06 143 LEU A CA 1
ATOM 1072 C C . LEU A 1 143 ? 14.828 -9.899 -9.779 1.00 94.06 143 LEU A C 1
ATOM 1074 O O . LEU A 1 143 ? 14.528 -9.521 -8.647 1.00 94.06 143 LEU A O 1
ATOM 1078 N N . GLU A 1 144 ? 16.024 -9.684 -10.323 1.00 93.00 144 GLU A N 1
ATOM 1079 C CA . GLU A 1 144 ? 17.172 -9.187 -9.554 1.00 93.00 144 GLU A CA 1
ATOM 1080 C C . GLU A 1 144 ? 17.687 -7.826 -10.030 1.00 93.00 144 GLU A C 1
ATOM 1082 O O . GLU A 1 144 ? 18.304 -7.107 -9.246 1.00 93.00 144 GLU A O 1
ATOM 1087 N N . LYS A 1 145 ? 17.470 -7.446 -11.299 1.00 95.50 145 LYS A N 1
ATOM 1088 C CA . LYS A 1 145 ? 18.011 -6.182 -11.817 1.00 95.50 145 LYS A CA 1
ATOM 1089 C C . LYS A 1 145 ? 17.121 -5.020 -11.412 1.00 95.50 145 LYS A C 1
ATOM 1091 O O . LYS A 1 145 ? 15.901 -5.104 -11.507 1.00 95.50 145 LYS A O 1
ATOM 1096 N N . ASP A 1 146 ? 17.737 -3.896 -11.058 1.00 93.88 146 ASP A N 1
ATOM 1097 C CA . ASP A 1 146 ? 17.017 -2.717 -10.564 1.00 93.88 146 ASP A CA 1
ATOM 1098 C C . ASP A 1 146 ? 15.923 -2.214 -11.527 1.00 93.88 146 ASP A C 1
ATOM 1100 O O . ASP A 1 146 ? 14.862 -1.772 -11.085 1.00 93.88 146 ASP A O 1
ATOM 1104 N N . ASN A 1 147 ? 16.155 -2.304 -12.840 1.00 94.56 147 ASN A N 1
ATOM 1105 C CA . ASN A 1 147 ? 15.208 -1.874 -13.872 1.00 94.56 147 ASN A CA 1
ATOM 1106 C C . ASN A 1 147 ? 14.199 -2.959 -14.299 1.00 94.56 147 ASN A C 1
ATOM 1108 O O . ASN A 1 147 ? 13.274 -2.657 -15.061 1.00 94.56 147 ASN A O 1
ATOM 1112 N N . ASP A 1 148 ? 14.330 -4.199 -13.814 1.00 94.69 148 ASP A N 1
ATOM 1113 C CA . ASP A 1 148 ? 13.344 -5.251 -14.063 1.00 94.69 148 ASP A CA 1
ATOM 1114 C C . ASP A 1 148 ? 11.997 -4.894 -13.411 1.00 94.69 148 ASP A C 1
ATOM 1116 O O . ASP A 1 148 ? 11.888 -4.043 -12.521 1.00 94.69 148 ASP A O 1
ATOM 1120 N N . GLY A 1 149 ? 10.921 -5.535 -13.882 1.00 95.50 149 GLY A N 1
ATOM 1121 C CA . GLY A 1 149 ? 9.580 -5.295 -13.349 1.00 95.50 149 GLY A CA 1
ATOM 1122 C C . GLY A 1 149 ? 9.153 -3.830 -13.468 1.00 95.50 149 GLY A C 1
ATOM 1123 O O . GLY A 1 149 ? 8.493 -3.323 -12.567 1.00 95.50 149 GLY A O 1
ATOM 1124 N N . LEU A 1 150 ? 9.546 -3.145 -14.550 1.00 96.88 150 LEU A N 1
ATOM 1125 C CA . LEU A 1 150 ? 9.259 -1.725 -14.796 1.00 96.88 150 LEU A CA 1
ATOM 1126 C C . LEU A 1 150 ? 9.805 -0.796 -13.690 1.00 96.88 150 LEU A C 1
ATOM 1128 O O . LEU A 1 150 ? 9.146 0.165 -13.300 1.00 96.88 150 LEU A O 1
ATOM 1132 N N . GLY A 1 151 ? 11.000 -1.099 -13.172 1.00 96.81 151 GLY A N 1
ATOM 1133 C CA . GLY A 1 151 ? 11.705 -0.297 -12.164 1.00 96.81 151 GLY A CA 1
ATOM 1134 C C . GLY A 1 151 ? 11.291 -0.563 -10.712 1.00 96.81 151 GLY A C 1
ATOM 1135 O O . GLY A 1 151 ? 11.930 -0.054 -9.789 1.00 96.81 151 GLY A O 1
ATOM 1136 N N . ALA A 1 152 ? 10.251 -1.371 -10.482 1.00 97.12 152 ALA A N 1
ATOM 1137 C CA . ALA A 1 152 ? 9.789 -1.694 -9.133 1.00 97.12 152 ALA A CA 1
ATOM 1138 C C . ALA A 1 152 ? 10.775 -2.595 -8.370 1.00 97.12 152 ALA A C 1
ATOM 1140 O O . ALA A 1 152 ? 10.861 -2.498 -7.148 1.00 97.12 152 ALA A O 1
ATOM 1141 N N . VAL A 1 153 ? 11.541 -3.443 -9.067 1.00 96.38 153 VAL A N 1
ATOM 1142 C CA . VAL A 1 153 ? 12.527 -4.335 -8.433 1.00 96.38 153 VAL A CA 1
ATOM 1143 C C . VAL A 1 153 ? 13.583 -3.521 -7.687 1.00 96.38 153 VAL A C 1
ATOM 1145 O O . VAL A 1 153 ? 13.781 -3.734 -6.492 1.00 96.38 153 VAL A O 1
ATOM 1148 N N . GLY A 1 154 ? 14.183 -2.526 -8.346 1.00 96.12 154 GLY A N 1
ATOM 1149 C CA . GLY A 1 154 ? 15.139 -1.617 -7.714 1.00 96.12 154 GLY A CA 1
ATOM 1150 C C . GLY A 1 154 ? 14.494 -0.730 -6.650 1.00 96.12 154 GLY A C 1
ATOM 1151 O O . GLY A 1 154 ? 15.048 -0.576 -5.560 1.00 96.12 154 GLY A O 1
ATOM 1152 N N . GLY A 1 155 ? 13.294 -0.203 -6.925 1.00 96.69 155 GLY A N 1
ATOM 1153 C CA . GLY A 1 155 ? 12.569 0.667 -5.993 1.00 96.69 155 GLY A CA 1
ATOM 1154 C C . GLY A 1 155 ? 12.252 -0.004 -4.652 1.00 96.69 155 GLY A C 1
ATOM 1155 O O . GLY A 1 155 ? 12.403 0.615 -3.601 1.00 96.69 155 GLY A O 1
ATOM 1156 N N . TYR A 1 156 ? 11.877 -1.286 -4.667 1.00 97.81 156 TYR A N 1
ATOM 1157 C CA . TYR A 1 156 ? 11.507 -2.055 -3.473 1.00 97.81 156 TYR A CA 1
ATOM 1158 C C . TYR A 1 156 ? 12.550 -3.105 -3.066 1.00 97.81 156 TYR A C 1
ATOM 1160 O O . TYR A 1 156 ? 12.228 -4.009 -2.298 1.00 97.81 156 TYR A O 1
ATOM 1168 N N . ARG A 1 157 ? 13.810 -2.989 -3.504 1.00 94.94 157 ARG A N 1
ATOM 1169 C CA . ARG A 1 157 ? 14.858 -3.999 -3.244 1.00 94.94 157 ARG A CA 1
ATOM 1170 C C . ARG A 1 157 ? 15.058 -4.358 -1.769 1.00 94.94 157 ARG A C 1
ATOM 1172 O O . ARG A 1 157 ? 15.377 -5.496 -1.449 1.00 94.94 157 ARG A O 1
ATOM 1179 N N . GLU A 1 158 ? 14.858 -3.403 -0.858 1.00 96.38 158 GLU A N 1
ATOM 1180 C CA . GLU A 1 158 ? 14.996 -3.641 0.586 1.00 96.38 158 GLU A CA 1
ATOM 1181 C C . GLU A 1 158 ? 13.873 -4.511 1.161 1.00 96.38 158 GLU A C 1
ATOM 1183 O O . GLU A 1 158 ? 14.003 -5.003 2.277 1.00 96.38 158 GLU A O 1
ATOM 1188 N N . LEU A 1 159 ? 12.763 -4.703 0.442 1.00 96.38 159 LEU A N 1
ATOM 1189 C CA . LEU A 1 159 ? 11.577 -5.381 0.958 1.00 96.38 159 LEU A CA 1
ATOM 1190 C C . LEU A 1 159 ? 11.852 -6.837 1.363 1.00 96.38 159 LEU A C 1
ATOM 1192 O O . LEU A 1 159 ? 11.314 -7.299 2.371 1.00 96.38 159 LEU A O 1
ATOM 1196 N N . SER A 1 160 ? 12.751 -7.517 0.645 1.00 95.69 160 SER A N 1
ATOM 1197 C CA . SER A 1 160 ? 13.185 -8.891 0.937 1.00 95.69 160 SER A CA 1
ATOM 1198 C C . SER A 1 160 ? 13.886 -9.041 2.290 1.00 95.69 160 SER A C 1
ATOM 1200 O O . SER A 1 160 ? 13.949 -10.134 2.834 1.00 95.69 160 SER A O 1
ATOM 1202 N N . GLN A 1 161 ? 14.366 -7.950 2.894 1.00 97.56 161 GLN A N 1
ATOM 1203 C CA . GLN A 1 161 ? 14.965 -7.982 4.233 1.00 97.56 161 GLN A CA 1
ATOM 1204 C C . GLN A 1 161 ? 13.915 -8.046 5.355 1.00 97.56 161 GLN A C 1
ATOM 1206 O O . GLN A 1 161 ? 14.262 -8.280 6.512 1.00 97.56 161 GLN A O 1
ATOM 1211 N N . TYR A 1 162 ? 12.637 -7.797 5.043 1.00 98.12 162 TYR A N 1
ATOM 1212 C CA . TYR A 1 162 ? 11.572 -7.627 6.039 1.00 98.12 162 TYR A CA 1
ATOM 1213 C C . TYR A 1 162 ? 10.445 -8.654 5.935 1.00 98.12 162 TYR A C 1
ATOM 1215 O O . TYR A 1 162 ? 9.671 -8.834 6.882 1.00 98.12 162 TYR A O 1
ATOM 1223 N N . THR A 1 163 ? 10.302 -9.291 4.781 1.00 98.25 163 THR A N 1
ATOM 1224 C CA . THR A 1 163 ? 9.243 -10.257 4.527 1.00 98.25 163 THR A CA 1
ATOM 1225 C C . THR A 1 163 ? 9.701 -11.289 3.516 1.00 98.25 163 THR A C 1
ATOM 1227 O O . THR A 1 163 ? 10.593 -11.025 2.725 1.00 98.25 163 THR A O 1
ATOM 1230 N N . GLU A 1 164 ? 9.019 -12.429 3.511 1.00 97.00 164 GLU A N 1
ATOM 1231 C CA . GLU A 1 164 ? 9.145 -13.479 2.502 1.00 97.00 164 GLU A CA 1
ATOM 1232 C C . GLU A 1 164 ? 7.815 -13.691 1.776 1.00 97.00 164 GLU A C 1
ATOM 1234 O O . GLU A 1 164 ? 6.785 -13.166 2.216 1.00 97.00 164 GLU A O 1
ATOM 1239 N N . LEU A 1 165 ? 7.818 -14.459 0.681 1.00 98.00 165 LEU A N 1
ATOM 1240 C CA . LEU A 1 165 ? 6.585 -14.935 0.041 1.00 98.00 165 LEU A CA 1
ATOM 1241 C C . LEU A 1 165 ? 5.709 -15.710 1.038 1.00 98.00 165 LEU A C 1
ATOM 1243 O O . LEU A 1 165 ? 6.190 -16.307 2.000 1.00 98.00 165 LEU A O 1
ATOM 1247 N N . GLY A 1 166 ? 4.397 -15.698 0.815 1.00 96.81 166 GLY A N 1
ATOM 1248 C CA . GLY A 1 166 ? 3.453 -16.356 1.711 1.00 96.81 166 GLY A CA 1
ATOM 1249 C C . GLY A 1 166 ? 2.063 -16.500 1.111 1.00 96.81 166 GLY A C 1
ATOM 1250 O O . GLY A 1 166 ? 1.797 -16.060 -0.004 1.00 96.81 166 GLY A O 1
ATOM 1251 N N . GLY A 1 167 ? 1.173 -17.123 1.877 1.00 97.38 167 GLY A N 1
ATOM 1252 C CA . GLY A 1 167 ? -0.205 -17.377 1.470 1.00 97.38 167 GLY A CA 1
ATOM 1253 C C . GLY A 1 167 ? -1.040 -17.835 2.654 1.00 97.38 167 GLY A C 1
ATOM 1254 O O . GLY A 1 167 ? -1.379 -19.008 2.768 1.00 97.38 167 GLY A O 1
ATOM 1255 N N . SER A 1 168 ? -1.338 -16.915 3.568 1.00 98.31 168 SER A N 1
ATOM 1256 C CA . SER A 1 168 ? -2.106 -17.216 4.779 1.00 98.31 168 SER A CA 1
ATOM 12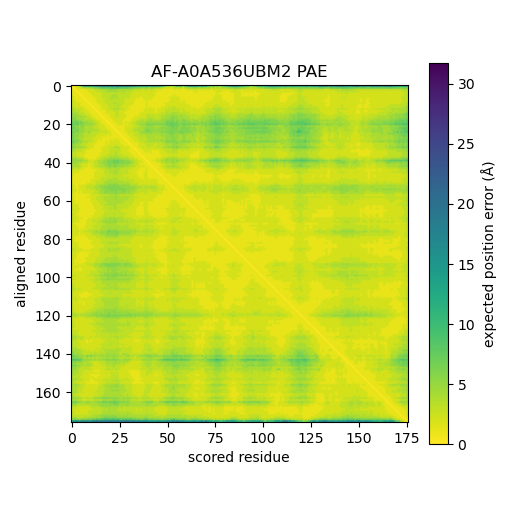57 C C . SER A 1 168 ? -3.197 -16.189 5.038 1.00 98.31 168 SER A C 1
ATOM 1259 O O . SER A 1 168 ? -3.061 -15.015 4.699 1.00 98.31 168 SER A O 1
ATOM 1261 N N . LEU A 1 169 ? -4.267 -16.631 5.695 1.00 98.69 169 LEU A N 1
ATOM 1262 C CA . LEU A 1 169 ? -5.288 -15.770 6.279 1.00 98.69 169 LEU A CA 1
ATOM 1263 C C . LEU A 1 169 ? -5.054 -15.684 7.787 1.00 98.69 169 LEU A C 1
ATOM 1265 O O . LEU A 1 169 ? -5.014 -16.711 8.459 1.00 98.69 169 LEU A O 1
ATOM 1269 N N . THR A 1 170 ? -4.946 -14.469 8.321 1.00 98.69 170 THR A N 1
ATOM 1270 C CA . THR A 1 170 ? -4.921 -14.242 9.773 1.00 98.69 170 THR A CA 1
ATOM 1271 C C . THR A 1 170 ? -6.261 -13.671 10.215 1.00 98.69 170 THR A C 1
ATOM 1273 O O . THR A 1 170 ? -6.737 -12.709 9.612 1.00 98.69 170 THR A O 1
ATOM 1276 N N . VAL A 1 171 ? -6.866 -14.253 11.255 1.00 98.62 171 VAL A N 1
ATOM 1277 C CA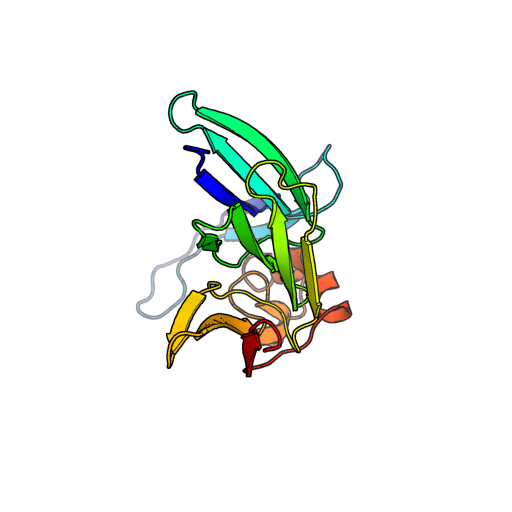 . VAL A 1 171 ? -8.147 -13.812 11.829 1.00 98.62 171 VAL A CA 1
ATOM 1278 C C . VAL A 1 171 ? -7.946 -13.377 13.281 1.00 98.62 171 VAL A C 1
ATOM 1280 O O . VAL A 1 171 ? -7.302 -14.072 14.062 1.00 98.62 171 VAL A O 1
ATOM 1283 N N . PHE A 1 172 ? -8.526 -12.237 13.638 1.00 98.50 172 PHE A N 1
ATOM 1284 C CA . PHE A 1 172 ? -8.420 -11.577 14.934 1.00 98.50 172 PHE A CA 1
ATOM 1285 C C . PHE A 1 172 ? -9.799 -11.437 15.574 1.00 98.50 172 PHE A C 1
ATOM 1287 O O . PHE A 1 172 ? -10.779 -11.135 14.890 1.00 98.50 172 PHE A O 1
ATOM 1294 N N . ALA A 1 173 ? -9.861 -11.596 16.893 1.00 98.06 173 ALA A N 1
ATOM 1295 C CA . ALA A 1 173 ? -11.004 -11.212 17.712 1.00 98.06 173 ALA A CA 1
ATOM 1296 C C . ALA A 1 173 ? -10.540 -10.914 19.144 1.00 98.06 173 ALA A C 1
ATOM 1298 O O . ALA A 1 173 ? -9.483 -11.383 19.566 1.00 98.06 173 ALA A O 1
ATOM 1299 N N . LEU A 1 174 ? -11.336 -10.159 19.901 1.00 96.81 174 LEU A N 1
ATOM 1300 C CA . LEU A 1 174 ? -11.070 -9.932 21.324 1.00 96.81 174 LEU A CA 1
ATOM 1301 C C . LEU A 1 174 ? -11.256 -11.231 22.132 1.00 96.81 174 LEU A C 1
ATOM 1303 O O . LEU A 1 174 ? -12.061 -12.078 21.730 1.00 96.81 174 LEU A O 1
ATOM 1307 N N . PRO A 1 175 ? -10.554 -11.418 23.265 1.00 94.44 175 PRO A N 1
ATOM 1308 C CA . PRO A 1 175 ? -10.899 -12.453 24.240 1.00 94.44 175 PRO A CA 1
ATOM 1309 C C . PRO A 1 175 ? -12.355 -12.318 24.712 1.00 94.44 175 PRO A C 1
ATOM 1311 O O . PRO A 1 175 ? -12.940 -11.241 24.603 1.00 94.44 175 PRO A O 1
ATOM 1314 N N . ASN A 1 176 ? -12.941 -13.425 25.176 1.00 84.44 176 ASN A N 1
ATOM 1315 C CA . ASN A 1 176 ? -14.263 -13.402 25.813 1.00 84.44 176 ASN A CA 1
ATOM 1316 C C . ASN A 1 176 ? -14.173 -12.835 27.229 1.00 84.44 176 ASN A C 1
ATOM 1318 O O . ASN A 1 176 ? -13.138 -13.104 27.881 1.00 84.44 176 ASN A O 1
#

Nearest PDB structures (foldseek):
  1g72-assembly1_C  TM=9.808E-01  e=1.183E-20  Methylophilus methylotrophus W3A1
  1lrw-assembly1_A  TM=9.737E-01  e=9.487E-20  Paracoccus denitrificans
  1h4j-assembly1_A  TM=9.729E-01  e=1.665E-19  Methylorubrum extorquens
  2d0v-assembly1_A  TM=9.719E-01  e=2.612E-19  Hyphomicrobium denitrificans
  6fkw-assembly2_D  TM=9.624E-01  e=2.344E-18  Methylacidiphilum fumariolicum SolV

Mean predicted aligned error: 2.79 Å